Protein AF-A0A529N3Q9-F1 (afdb_monomer_lite)

Radius of gyration: 16.31 Å; chains: 1; bounding box: 40×26×45 Å

pLDDT: mean 92.43, std 9.11, range [51.59, 98.81]

Secondary structure (DSSP, 8-state):
--TTHHHHS--GGGGSPPTT--SSTT-TTTT-SBTTEEEEETTEEEEEEES--SS--TT-TTHHHHHTT-----GGGGHHHHHHHHH-TT--EEEEEES-GGGS-HHHHHHHHHHHHTSTT--EEEE---HHHH-GGG----

Structure (mmCIF, N/CA/C/O backbone):
data_AF-A0A529N3Q9-F1
#
_entry.id   AF-A0A529N3Q9-F1
#
loop_
_atom_site.group_PDB
_atom_site.id
_atom_site.type_symbol
_atom_site.label_atom_id
_atom_site.label_alt_id
_atom_site.label_comp_id
_atom_site.label_asym_id
_atom_site.label_entity_id
_atom_site.label_seq_id
_atom_site.pdbx_PDB_ins_code
_atom_site.Cartn_x
_atom_site.Cartn_y
_atom_site.Cartn_z
_atom_site.occupancy
_atom_site.B_iso_or_equiv
_atom_site.auth_seq_id
_atom_site.auth_comp_id
_atom_site.auth_asym_id
_atom_site.auth_atom_id
_atom_site.pdbx_PDB_model_num
ATOM 1 N N . GLN A 1 1 ? 20.175 -13.080 -20.435 1.00 81.50 1 GLN A N 1
ATOM 2 C CA . GLN A 1 1 ? 19.700 -11.770 -19.941 1.00 81.50 1 GLN A CA 1
ATOM 3 C C . GLN A 1 1 ? 19.629 -11.851 -18.423 1.00 81.50 1 GLN A C 1
ATOM 5 O O . GLN A 1 1 ? 19.264 -12.908 -17.926 1.00 81.50 1 GLN A O 1
ATOM 10 N N . ASP A 1 2 ? 20.030 -10.810 -17.695 1.00 95.75 2 ASP A N 1
ATOM 11 C CA . ASP A 1 2 ? 19.934 -10.800 -16.229 1.00 95.75 2 ASP A CA 1
ATOM 12 C C . ASP A 1 2 ? 18.476 -10.505 -15.813 1.00 95.75 2 ASP A C 1
ATOM 14 O O . ASP A 1 2 ? 17.959 -9.436 -16.164 1.00 95.75 2 ASP A O 1
ATOM 18 N N . PRO A 1 3 ? 17.800 -11.428 -15.104 1.00 95.06 3 PRO A N 1
ATOM 19 C CA . PRO A 1 3 ? 16.383 -11.290 -14.776 1.00 95.06 3 PRO A CA 1
ATOM 20 C C . PRO A 1 3 ? 16.104 -10.256 -13.678 1.00 95.06 3 PRO A C 1
ATOM 22 O O . PRO A 1 3 ? 14.970 -9.801 -13.558 1.00 95.06 3 PRO A O 1
ATOM 25 N N . ILE A 1 4 ? 17.097 -9.865 -12.876 1.00 94.56 4 ILE A N 1
ATOM 26 C CA . ILE A 1 4 ? 16.952 -8.803 -11.873 1.00 94.56 4 ILE A CA 1
ATOM 27 C C . ILE A 1 4 ? 17.043 -7.449 -12.577 1.00 94.56 4 ILE A C 1
ATOM 29 O O . ILE A 1 4 ? 16.174 -6.597 -12.397 1.00 94.56 4 ILE A O 1
ATOM 33 N N . ARG A 1 5 ? 18.032 -7.267 -13.462 1.00 95.19 5 ARG A N 1
ATOM 34 C CA . ARG A 1 5 ? 18.172 -6.044 -14.274 1.00 95.19 5 ARG A CA 1
ATOM 35 C C . ARG A 1 5 ? 16.934 -5.787 -15.128 1.00 95.19 5 ARG A C 1
ATOM 37 O O . ARG A 1 5 ? 16.483 -4.647 -15.200 1.00 95.19 5 ARG A O 1
ATOM 44 N N . ALA A 1 6 ? 16.356 -6.838 -15.712 1.00 95.56 6 ALA A N 1
ATOM 45 C CA . ALA A 1 6 ? 15.128 -6.751 -16.503 1.00 95.56 6 ALA A CA 1
ATOM 46 C C . ALA A 1 6 ? 13.905 -6.250 -15.709 1.00 95.56 6 ALA A C 1
ATOM 48 O O . ALA A 1 6 ? 12.925 -5.839 -16.316 1.00 95.56 6 ALA A O 1
ATOM 49 N N . GLN A 1 7 ? 13.951 -6.251 -14.372 1.00 94.94 7 GLN A N 1
ATOM 50 C CA . GLN A 1 7 ? 12.873 -5.737 -13.523 1.00 94.94 7 GLN A CA 1
ATOM 51 C C . GLN A 1 7 ? 13.056 -4.270 -13.113 1.00 94.94 7 GLN A C 1
ATOM 53 O O . GLN A 1 7 ? 12.071 -3.659 -12.700 1.00 94.94 7 GLN A O 1
ATOM 58 N N . VAL A 1 8 ? 14.275 -3.713 -13.185 1.00 93.50 8 VAL A N 1
ATOM 59 C CA . VAL A 1 8 ? 14.606 -2.416 -12.547 1.00 93.50 8 VAL A CA 1
ATOM 60 C C . VAL A 1 8 ? 15.354 -1.420 -13.432 1.00 93.50 8 VAL A C 1
ATOM 62 O O . VAL A 1 8 ? 15.238 -0.225 -13.196 1.00 93.50 8 VAL A O 1
ATOM 65 N N . ILE A 1 9 ? 16.118 -1.867 -14.436 1.00 95.00 9 ILE A N 1
ATOM 66 C CA . ILE A 1 9 ? 16.841 -0.967 -15.351 1.00 95.00 9 ILE A CA 1
ATOM 67 C C . ILE A 1 9 ? 15.950 -0.668 -16.559 1.00 95.00 9 ILE A C 1
ATOM 69 O O . ILE A 1 9 ? 15.746 -1.598 -17.351 1.00 95.00 9 ILE A O 1
ATOM 73 N N . PRO A 1 10 ? 15.428 0.567 -16.708 1.00 94.25 10 PRO A N 1
ATOM 74 C CA . PRO A 1 10 ? 14.506 0.919 -17.783 1.00 94.25 10 PRO A CA 1
ATOM 75 C C . PRO A 1 10 ? 15.089 0.636 -19.164 1.00 94.25 10 PRO A C 1
ATOM 77 O O . PRO A 1 10 ? 16.309 0.644 -19.348 1.00 94.25 10 PRO A O 1
ATOM 80 N N . SER A 1 11 ? 14.209 0.417 -20.133 1.00 93.94 11 SER A N 1
ATOM 81 C CA . SER A 1 11 ? 14.586 0.179 -21.525 1.00 93.94 11 SER A CA 1
ATOM 82 C C . SER A 1 11 ? 13.832 1.136 -22.450 1.00 93.94 11 SER A C 1
ATOM 84 O O . SER A 1 11 ? 12.666 1.413 -22.173 1.00 93.94 11 SER A O 1
ATOM 86 N N . PRO A 1 12 ? 14.447 1.641 -23.536 1.00 95.31 12 PRO A N 1
ATOM 87 C CA . PRO A 1 12 ? 13.775 2.536 -24.484 1.00 95.31 12 PRO A CA 1
ATOM 88 C C . PRO A 1 12 ? 12.495 1.958 -25.103 1.00 95.31 12 PRO A C 1
ATOM 90 O O . PRO A 1 12 ? 11.615 2.714 -25.492 1.00 95.31 12 PRO A O 1
ATOM 93 N N . GLU A 1 13 ? 12.369 0.633 -25.165 1.00 93.31 13 GLU A N 1
ATOM 94 C CA . GLU A 1 13 ? 11.186 -0.073 -25.660 1.00 93.31 13 GLU A CA 1
ATOM 95 C C . GLU A 1 13 ? 9.934 0.200 -24.811 1.00 93.31 13 GLU A C 1
ATOM 97 O O . GLU A 1 13 ? 8.834 0.080 -25.327 1.00 93.31 13 GLU A O 1
ATOM 102 N N . GLU A 1 14 ? 10.076 0.620 -23.546 1.00 91.88 14 GLU A N 1
ATOM 103 C CA . GLU A 1 14 ? 8.939 1.046 -22.705 1.00 91.88 14 GLU A CA 1
ATOM 104 C C . GLU A 1 14 ? 8.298 2.364 -23.163 1.00 91.88 14 GLU A C 1
ATOM 106 O O . GLU A 1 14 ? 7.281 2.757 -22.608 1.00 91.88 14 GLU A O 1
ATOM 111 N N . LEU A 1 15 ? 8.903 3.075 -24.121 1.00 91.25 15 LEU A N 1
ATOM 112 C CA . LEU A 1 15 ? 8.338 4.293 -24.713 1.00 91.25 15 LEU A CA 1
ATOM 113 C C . LEU A 1 15 ? 7.454 3.998 -25.931 1.00 91.25 15 LEU A C 1
ATOM 115 O O . LEU A 1 15 ? 6.918 4.924 -26.535 1.00 91.25 15 LEU A O 1
ATOM 119 N N . VAL A 1 16 ? 7.370 2.733 -26.343 1.00 93.44 16 VAL A N 1
ATOM 120 C CA . VAL A 1 16 ? 6.561 2.308 -27.480 1.00 93.44 16 VAL A CA 1
ATOM 121 C C . VAL A 1 16 ? 5.233 1.793 -26.946 1.00 93.44 16 VAL A C 1
ATOM 123 O O . VAL A 1 16 ? 5.172 0.674 -26.448 1.00 93.44 16 VAL A O 1
ATOM 126 N N . GLU A 1 17 ? 4.185 2.603 -27.072 1.00 90.62 17 GLU A N 1
ATOM 127 C CA . GLU A 1 17 ? 2.816 2.193 -26.744 1.00 90.62 17 GLU A CA 1
ATOM 128 C C . GLU A 1 17 ? 2.355 1.081 -27.699 1.00 90.62 17 GLU A C 1
ATOM 130 O O . GLU A 1 17 ? 2.399 1.232 -28.927 1.00 90.62 17 GLU A O 1
ATOM 135 N N . ALA A 1 18 ? 1.916 -0.049 -27.146 1.00 90.94 18 ALA A N 1
ATOM 136 C CA . ALA A 1 18 ? 1.292 -1.122 -27.908 1.00 90.94 18 ALA A CA 1
ATOM 137 C C . ALA A 1 18 ? -0.228 -0.933 -28.056 1.00 90.94 18 ALA A C 1
ATOM 139 O O . ALA A 1 18 ? -0.905 -0.306 -27.241 1.00 90.94 18 ALA A O 1
ATOM 140 N N . GLU A 1 19 ? -0.795 -1.536 -29.104 1.00 94.56 19 GLU A N 1
ATOM 141 C CA . GLU A 1 19 ? -2.244 -1.571 -29.298 1.00 94.56 19 GLU A CA 1
ATOM 142 C C . GLU A 1 19 ? -2.934 -2.264 -28.110 1.00 94.56 19 GLU A C 1
ATOM 144 O O . GLU A 1 19 ? -2.618 -3.404 -27.765 1.00 94.56 19 GLU A O 1
ATOM 149 N N . GLY A 1 20 ? -3.898 -1.573 -27.497 1.00 90.00 20 GLY A N 1
ATOM 150 C CA . GLY A 1 20 ? -4.642 -2.071 -26.339 1.00 90.00 20 GLY A CA 1
ATOM 151 C C . GLY A 1 20 ? -4.012 -1.756 -24.980 1.00 90.00 20 GLY A C 1
ATOM 152 O O . GLY A 1 20 ? -4.568 -2.175 -23.965 1.00 90.00 20 GLY A O 1
ATOM 153 N N . GLU A 1 21 ? -2.899 -1.018 -24.932 1.00 90.81 21 GLU A N 1
ATOM 154 C CA . GLU A 1 21 ? -2.422 -0.428 -23.680 1.00 90.81 21 GLU A CA 1
ATOM 155 C C . GLU A 1 21 ? -3.433 0.586 -23.125 1.00 90.81 21 GLU A C 1
ATOM 157 O O . GLU A 1 21 ? -4.115 1.296 -23.866 1.00 90.81 21 GLU A O 1
ATOM 162 N N . LEU A 1 22 ? -3.564 0.600 -21.798 1.00 89.31 22 LEU A N 1
ATOM 163 C CA . LEU A 1 22 ? -4.501 1.438 -21.056 1.00 89.31 22 LEU A CA 1
ATOM 164 C C . LEU A 1 22 ? -3.758 2.106 -19.899 1.00 89.31 22 LEU A C 1
ATOM 166 O O . LEU A 1 22 ? -3.037 1.423 -19.172 1.00 89.31 22 LEU A O 1
ATOM 170 N N . ASP A 1 23 ? -4.020 3.393 -19.672 1.00 86.19 23 ASP A N 1
ATOM 171 C CA . ASP A 1 23 ? -3.444 4.152 -18.549 1.00 86.19 23 ASP A CA 1
ATOM 172 C C . ASP A 1 23 ? -3.874 3.602 -17.178 1.00 86.19 23 ASP A C 1
ATOM 174 O O . ASP A 1 23 ? -3.122 3.644 -16.204 1.00 86.19 23 ASP A O 1
ATOM 178 N N . ASP A 1 24 ? -5.095 3.063 -17.103 1.00 89.06 24 ASP A N 1
ATOM 179 C CA . ASP A 1 24 ? -5.659 2.414 -15.919 1.00 89.06 24 ASP A CA 1
ATOM 180 C C . ASP A 1 24 ? -6.163 1.009 -16.281 1.00 89.06 24 ASP A C 1
ATOM 182 O O . ASP A 1 24 ? -7.370 0.779 -16.426 1.00 89.06 24 ASP A O 1
ATOM 186 N N . PRO A 1 25 ? -5.247 0.037 -16.446 1.00 90.44 25 PRO A N 1
ATOM 187 C CA . PRO A 1 25 ? -5.572 -1.285 -16.980 1.00 90.44 25 PRO A CA 1
ATOM 188 C C . PRO A 1 25 ? -6.450 -2.109 -16.035 1.00 90.44 25 PRO A C 1
ATOM 190 O O . PRO A 1 25 ? -6.987 -3.147 -16.422 1.00 90.44 25 PRO A O 1
ATOM 193 N N . ILE A 1 26 ? -6.590 -1.671 -14.782 1.00 90.81 26 ILE A N 1
ATOM 194 C CA . ILE A 1 26 ? -7.422 -2.337 -13.788 1.00 90.81 26 ILE A CA 1
ATOM 195 C C . ILE A 1 26 ? -8.631 -1.512 -13.376 1.00 90.81 26 ILE A C 1
ATOM 197 O O . ILE A 1 26 ? -9.392 -2.026 -12.569 1.00 90.81 26 ILE A O 1
ATOM 201 N N . ALA A 1 27 ? -8.849 -0.313 -13.914 1.00 91.25 27 ALA A N 1
ATOM 202 C CA . ALA A 1 27 ? -9.940 0.593 -13.556 1.00 91.25 27 ALA A CA 1
ATOM 203 C C . ALA A 1 27 ? -9.925 1.070 -12.084 1.00 91.25 27 ALA A C 1
ATOM 205 O O . ALA A 1 27 ? -10.983 1.238 -11.478 1.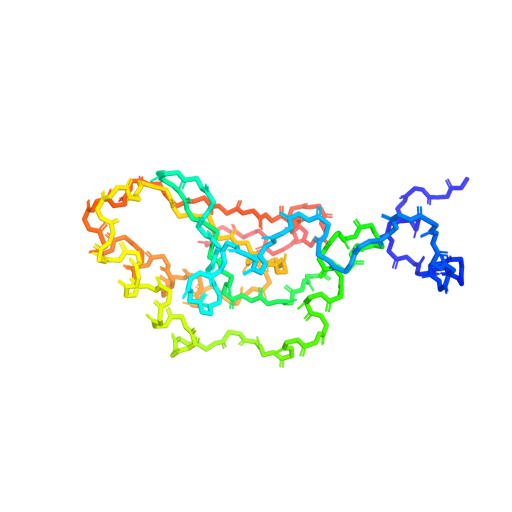00 91.25 27 ALA A O 1
ATOM 206 N N . ASP A 1 28 ? -8.756 1.265 -11.467 1.00 90.31 28 ASP A N 1
ATOM 207 C CA . ASP A 1 28 ? -8.654 1.814 -10.105 1.00 90.31 28 ASP A CA 1
ATOM 208 C C . ASP A 1 28 ? -9.410 3.145 -9.953 1.00 90.31 28 ASP A C 1
ATOM 210 O O . ASP A 1 28 ? -10.092 3.336 -8.943 1.00 90.31 28 ASP A O 1
ATOM 214 N N . HIS A 1 29 ? -9.361 4.025 -10.959 1.00 89.12 29 HIS A N 1
ATOM 215 C CA . HIS A 1 29 ? -10.048 5.319 -10.936 1.00 89.12 29 HIS A CA 1
ATOM 216 C C . HIS A 1 29 ? -11.569 5.171 -10.882 1.00 89.12 29 HIS A C 1
ATOM 218 O O . HIS A 1 29 ? -12.229 5.867 -10.110 1.00 89.12 29 HIS A O 1
ATOM 224 N N . ALA A 1 30 ? -12.133 4.236 -11.651 1.00 93.56 30 ALA A N 1
ATOM 225 C CA . ALA A 1 30 ? -13.575 3.990 -11.672 1.00 93.56 30 ALA A CA 1
ATOM 226 C C . ALA A 1 30 ? -14.107 3.466 -10.326 1.00 93.56 30 ALA A C 1
ATOM 228 O O . ALA A 1 30 ? -15.278 3.654 -10.006 1.00 93.56 30 ALA A O 1
ATOM 229 N N . TYR A 1 31 ? -13.243 2.831 -9.530 1.00 96.25 31 TYR A N 1
ATOM 230 C CA . TYR A 1 31 ? -13.568 2.286 -8.212 1.00 96.25 31 TYR A CA 1
ATOM 231 C C . TYR A 1 31 ? -12.977 3.117 -7.063 1.00 96.25 31 TYR A C 1
ATOM 233 O O . TYR A 1 31 ? -12.830 2.591 -5.961 1.00 96.25 31 TYR A O 1
ATOM 241 N N . SER A 1 32 ? -12.624 4.389 -7.289 1.00 95.56 32 SER A N 1
ATOM 242 C CA . SER A 1 32 ? -12.072 5.286 -6.263 1.00 95.56 32 SER A CA 1
ATOM 243 C C . SER A 1 32 ? -13.143 6.267 -5.762 1.00 95.56 32 SER A C 1
ATOM 245 O O . SER A 1 32 ? -13.225 7.385 -6.271 1.00 95.56 32 SER A O 1
ATOM 247 N N . PRO A 1 33 ? -13.985 5.894 -4.776 1.00 96.94 33 PRO A N 1
ATOM 248 C CA . PRO A 1 33 ? -15.054 6.773 -4.287 1.00 96.94 33 PRO A CA 1
ATOM 249 C C . PRO A 1 33 ? -14.515 8.017 -3.565 1.00 96.94 33 PRO A C 1
ATOM 251 O O . PRO A 1 33 ? -15.169 9.056 -3.535 1.00 96.94 33 PRO A O 1
ATOM 254 N N . VAL A 1 34 ? -13.314 7.914 -2.992 1.00 96.06 34 VAL A N 1
ATOM 255 C CA . VAL A 1 34 ? -12.585 9.002 -2.335 1.00 96.06 34 VAL A CA 1
ATOM 256 C C . VAL A 1 34 ? -11.090 8.890 -2.661 1.00 96.06 34 VAL A C 1
ATOM 258 O O . VAL A 1 34 ? -10.625 7.808 -3.040 1.00 96.06 34 VAL A O 1
ATOM 261 N N . PRO A 1 35 ? -10.304 9.974 -2.516 1.00 92.31 35 PRO A N 1
ATOM 262 C CA . PRO A 1 35 ? -8.862 9.921 -2.723 1.00 92.31 35 PRO A CA 1
ATOM 263 C C . PRO A 1 35 ? -8.183 8.854 -1.860 1.00 92.31 35 PRO A C 1
ATOM 265 O O . PRO A 1 35 ? -8.549 8.652 -0.704 1.00 92.31 35 PRO A O 1
ATOM 268 N N . ARG A 1 36 ? -7.133 8.229 -2.411 1.00 92.62 36 ARG A N 1
ATOM 269 C CA . ARG A 1 36 ? -6.308 7.204 -1.743 1.00 92.62 36 ARG A CA 1
ATOM 270 C C . ARG A 1 36 ? -7.064 5.945 -1.314 1.00 92.62 36 ARG A C 1
ATOM 272 O O . ARG A 1 36 ? -6.559 5.210 -0.463 1.00 92.62 36 ARG A O 1
ATOM 279 N N . LEU A 1 37 ? -8.224 5.668 -1.903 1.00 96.19 37 LEU A N 1
ATOM 280 C CA . LEU A 1 37 ? -8.991 4.465 -1.616 1.00 96.19 37 LEU A CA 1
ATOM 281 C C . LEU A 1 37 ? -9.627 3.904 -2.881 1.00 96.19 37 LEU A C 1
ATOM 283 O O . LEU A 1 37 ? -10.283 4.636 -3.614 1.00 96.19 37 LEU A O 1
ATOM 287 N N . THR A 1 38 ? -9.493 2.595 -3.080 1.00 97.25 38 THR A N 1
ATOM 288 C CA . THR A 1 38 ? -10.235 1.853 -4.105 1.00 97.25 38 THR A CA 1
ATOM 289 C C . THR A 1 38 ? -11.154 0.846 -3.425 1.00 97.25 38 THR A C 1
ATOM 291 O O . THR A 1 38 ? -10.690 0.001 -2.655 1.00 97.25 38 THR A O 1
ATOM 294 N N . HIS A 1 39 ? -12.448 0.903 -3.738 1.00 98.25 39 HIS A N 1
ATOM 295 C CA . HIS A 1 39 ? -13.473 -0.011 -3.240 1.00 98.25 39 HIS A CA 1
ATOM 296 C C . HIS A 1 39 ? -14.151 -0.722 -4.417 1.00 98.25 39 HIS A C 1
ATOM 298 O O . HIS A 1 39 ? -15.130 -0.250 -4.986 1.00 98.25 39 HIS A O 1
ATOM 304 N N . ARG A 1 40 ? -13.585 -1.866 -4.820 1.00 97.19 40 ARG A N 1
ATOM 305 C CA . ARG A 1 40 ? -14.136 -2.718 -5.893 1.00 97.19 40 ARG A CA 1
ATOM 306 C C . ARG A 1 40 ? -14.951 -3.891 -5.364 1.00 97.19 40 ARG A C 1
ATOM 308 O O . ARG A 1 40 ? -15.864 -4.372 -6.027 1.00 97.19 40 ARG A O 1
ATOM 315 N N . HIS A 1 41 ? -14.543 -4.420 -4.219 1.00 97.56 41 HIS A N 1
ATOM 316 C CA . HIS A 1 41 ? -15.095 -5.636 -3.646 1.00 97.56 41 HIS A CA 1
ATOM 317 C C . HIS A 1 41 ? -15.929 -5.288 -2.430 1.00 97.56 41 HIS A C 1
ATOM 319 O O . HIS A 1 41 ? -15.503 -4.458 -1.648 1.00 97.56 41 HIS A O 1
ATOM 325 N N . ALA A 1 42 ? -17.055 -5.975 -2.252 1.00 97.69 42 ALA A N 1
ATOM 326 C CA . ALA A 1 42 ? -18.047 -5.627 -1.239 1.00 97.69 42 ALA A CA 1
ATOM 327 C C . ALA A 1 42 ? -17.521 -5.571 0.206 1.00 97.69 42 ALA A C 1
ATOM 329 O O . ALA A 1 42 ? -18.102 -4.879 1.022 1.00 97.69 42 ALA A O 1
ATOM 330 N N . ASP A 1 43 ? -16.473 -6.321 0.549 1.00 98.31 43 ASP A N 1
ATOM 331 C CA . ASP A 1 43 ? -16.009 -6.481 1.930 1.00 98.31 43 ASP A CA 1
ATOM 332 C C . ASP A 1 43 ? -14.582 -5.973 2.174 1.00 98.31 43 ASP A C 1
ATOM 334 O O . ASP A 1 43 ? -14.048 -6.151 3.274 1.00 98.31 43 ASP A O 1
ATOM 338 N N . ARG A 1 44 ? -13.932 -5.370 1.170 1.00 98.69 44 ARG A N 1
ATOM 339 C CA . ARG A 1 44 ? -12.526 -4.967 1.286 1.00 98.69 44 ARG A CA 1
ATOM 340 C C . ARG A 1 44 ? -12.138 -3.798 0.402 1.00 98.69 44 ARG A C 1
ATOM 342 O O . ARG A 1 44 ? -12.569 -3.679 -0.747 1.00 98.69 44 ARG A O 1
ATOM 349 N N . VAL A 1 45 ? -11.206 -3.008 0.918 1.00 98.75 45 VAL A N 1
ATOM 350 C CA . VAL A 1 45 ? -10.670 -1.828 0.236 1.00 98.75 45 VAL A CA 1
ATOM 351 C C . VAL A 1 45 ? -9.157 -1.882 0.100 1.00 98.75 45 VAL A C 1
ATOM 353 O O . VAL A 1 45 ? -8.450 -2.461 0.927 1.00 98.75 45 VAL A O 1
ATOM 356 N N . LEU A 1 46 ? -8.658 -1.225 -0.942 1.00 98.06 46 LEU A N 1
ATOM 357 C CA . LEU A 1 46 ? -7.257 -0.844 -1.051 1.00 98.06 46 LEU A CA 1
ATOM 358 C C . LEU A 1 46 ? -7.095 0.563 -0.473 1.00 98.06 46 LEU A C 1
ATOM 360 O O . LEU A 1 46 ? -7.783 1.481 -0.912 1.00 98.06 46 LEU A O 1
ATOM 364 N N . LEU A 1 47 ? -6.178 0.733 0.477 1.00 97.25 47 LEU A N 1
ATOM 365 C CA . LEU A 1 47 ? -5.792 2.024 1.046 1.00 97.25 47 LEU A CA 1
ATOM 366 C C . LEU A 1 47 ? -4.376 2.371 0.576 1.00 97.25 47 LEU A C 1
ATOM 368 O O . LEU A 1 47 ? -3.462 1.552 0.686 1.00 97.25 47 LEU A O 1
ATOM 372 N N . PHE A 1 48 ? -4.191 3.591 0.069 1.00 94.44 48 PHE A N 1
ATOM 373 C CA . PHE A 1 48 ? -2.956 4.050 -0.577 1.00 94.44 48 PHE A CA 1
ATOM 374 C C . PHE A 1 48 ? -2.232 5.102 0.291 1.00 94.44 48 PHE A C 1
ATOM 376 O O . PHE A 1 48 ? -2.286 6.304 -0.009 1.00 94.44 48 PHE A O 1
ATOM 383 N N . PRO A 1 49 ? -1.542 4.703 1.382 1.00 93.31 49 PRO A N 1
ATOM 384 C CA . PRO A 1 49 ? -0.857 5.642 2.272 1.00 93.31 49 PRO A CA 1
ATOM 385 C C . PRO A 1 49 ? 0.333 6.346 1.613 1.00 93.31 49 PRO A C 1
ATOM 387 O O . PRO A 1 49 ? 0.690 7.458 1.998 1.00 93.31 49 PRO A O 1
ATOM 390 N N . THR A 1 50 ? 0.927 5.735 0.589 1.00 90.88 50 THR A N 1
ATOM 391 C CA . THR A 1 50 ? 2.046 6.288 -0.173 1.00 90.88 50 THR A CA 1
ATOM 392 C C . THR A 1 50 ? 1.991 5.841 -1.626 1.00 90.88 50 THR A C 1
ATOM 394 O O . THR A 1 50 ? 1.464 4.775 -1.946 1.00 90.88 50 THR A O 1
ATOM 397 N N . TYR A 1 51 ? 2.589 6.648 -2.496 1.00 89.50 51 TYR A N 1
ATOM 398 C CA . TYR A 1 51 ? 2.828 6.309 -3.898 1.00 89.50 51 TYR A CA 1
ATOM 399 C C . TYR A 1 51 ? 4.313 6.041 -4.190 1.00 89.50 51 TYR A C 1
ATOM 401 O O . TYR A 1 51 ? 4.696 5.784 -5.327 1.00 89.50 51 TYR A O 1
ATOM 409 N N . GLN A 1 52 ? 5.158 6.077 -3.157 1.00 88.88 52 GLN A N 1
ATOM 410 C CA . GLN A 1 52 ? 6.590 5.813 -3.262 1.00 88.88 52 GLN A CA 1
ATOM 411 C C . GLN A 1 52 ? 6.882 4.320 -3.094 1.00 88.88 52 GLN A C 1
ATOM 413 O O . GLN A 1 52 ? 6.220 3.641 -2.314 1.00 88.88 52 GLN A O 1
ATOM 418 N N . CYS A 1 53 ? 7.891 3.826 -3.812 1.00 90.88 53 CYS A N 1
ATOM 419 C CA . CYS A 1 53 ? 8.403 2.459 -3.696 1.00 90.88 53 CYS A CA 1
ATOM 420 C C . CYS A 1 53 ? 9.883 2.479 -3.297 1.00 90.88 53 CYS A C 1
ATOM 422 O O . CYS A 1 53 ? 10.613 3.390 -3.686 1.00 90.88 53 CYS A O 1
ATOM 424 N N . ALA A 1 54 ? 10.356 1.431 -2.613 1.00 90.25 54 ALA A N 1
ATOM 425 C CA . ALA A 1 54 ? 11.795 1.210 -2.421 1.00 90.25 54 ALA A CA 1
ATOM 426 C C . ALA A 1 54 ? 12.515 0.909 -3.752 1.00 90.25 54 ALA A C 1
ATOM 428 O O . ALA A 1 54 ? 13.661 1.300 -3.951 1.00 90.25 54 ALA A O 1
ATOM 429 N N . VAL A 1 55 ? 11.822 0.231 -4.675 1.00 91.25 55 VAL A N 1
ATOM 430 C CA . VAL A 1 55 ? 12.274 -0.054 -6.042 1.00 91.25 55 VAL A CA 1
ATOM 431 C C . VAL A 1 55 ? 11.095 0.116 -6.995 1.00 91.25 55 VAL A C 1
ATOM 433 O O . VAL A 1 55 ? 10.030 -0.462 -6.775 1.00 91.25 55 VAL A O 1
ATOM 436 N N . TYR A 1 56 ? 11.293 0.866 -8.078 1.00 91.69 56 TYR A N 1
ATOM 437 C CA . TYR A 1 56 ? 10.296 1.018 -9.136 1.00 91.69 56 TYR A CA 1
ATOM 438 C C . TYR A 1 56 ? 10.414 -0.135 -10.132 1.00 91.69 56 TYR A C 1
ATOM 440 O O . TYR A 1 56 ? 11.414 -0.283 -10.832 1.00 91.69 56 TYR A O 1
ATOM 448 N N . CYS A 1 57 ? 9.389 -0.985 -10.160 1.00 94.50 57 CYS A N 1
ATOM 449 C CA . CYS A 1 57 ? 9.341 -2.147 -11.039 1.00 94.50 57 CYS A CA 1
ATOM 450 C C . CYS A 1 57 ? 9.004 -1.691 -12.460 1.00 94.50 57 CYS A C 1
ATOM 452 O O . CYS A 1 57 ? 7.994 -1.018 -12.653 1.00 94.50 57 CYS A O 1
ATOM 454 N N . ARG A 1 58 ? 9.776 -2.120 -13.461 1.00 94.00 58 ARG A N 1
ATOM 455 C CA . ARG A 1 58 ? 9.514 -1.800 -14.877 1.00 94.00 58 ARG A CA 1
ATOM 456 C C . ARG A 1 58 ? 8.147 -2.272 -15.372 1.00 94.00 58 ARG A C 1
ATOM 458 O O . ARG A 1 58 ? 7.564 -1.659 -16.248 1.00 94.00 58 ARG A O 1
ATOM 465 N N . PHE A 1 59 ? 7.629 -3.339 -14.771 1.00 92.88 59 PHE A N 1
ATOM 466 C CA . PHE A 1 59 ? 6.332 -3.947 -15.074 1.00 92.88 59 PHE A CA 1
ATOM 467 C C . PHE A 1 59 ? 5.207 -3.473 -14.131 1.00 92.88 59 PHE A C 1
ATOM 469 O O . PHE A 1 59 ? 4.187 -4.145 -13.989 1.00 92.88 59 PHE A O 1
ATOM 476 N N . CYS A 1 60 ?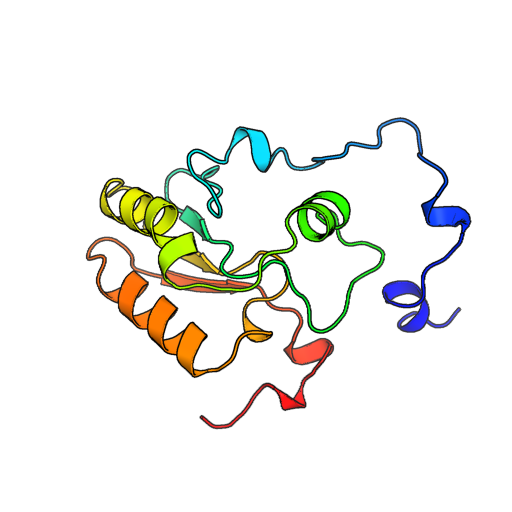 5.397 -2.368 -13.400 1.00 93.31 60 CYS A N 1
ATOM 477 C CA . CYS A 1 60 ? 4.367 -1.856 -12.500 1.00 93.31 60 CYS A CA 1
ATOM 478 C C . CYS A 1 60 ? 3.145 -1.384 -13.302 1.00 93.31 60 CYS A C 1
ATOM 480 O O . CYS A 1 60 ? 3.204 -0.363 -13.974 1.00 93.31 60 CYS A O 1
ATOM 482 N N . PHE A 1 61 ? 2.007 -2.066 -13.161 1.00 90.94 61 PHE A N 1
ATOM 483 C CA . PHE A 1 61 ? 0.752 -1.676 -13.821 1.00 90.94 61 PHE A CA 1
ATOM 484 C C . PHE A 1 61 ? 0.124 -0.384 -13.257 1.00 90.94 61 PHE A C 1
ATOM 486 O O . PHE A 1 61 ? -0.925 0.037 -13.722 1.00 90.94 61 PHE A O 1
ATOM 493 N N . ARG A 1 62 ? 0.743 0.232 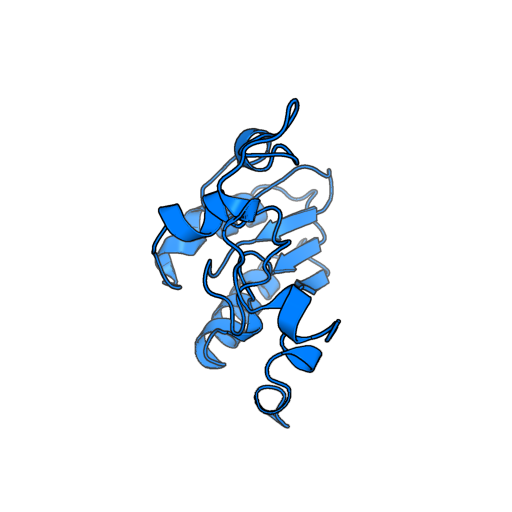-12.238 1.00 87.88 62 ARG A N 1
ATOM 494 C CA . ARG A 1 62 ? 0.372 1.545 -11.679 1.00 87.88 62 ARG A CA 1
ATOM 495 C C . ARG A 1 62 ? 1.436 2.617 -11.944 1.00 87.88 62 ARG A C 1
ATOM 497 O O . ARG A 1 62 ? 1.387 3.676 -11.329 1.00 87.88 62 ARG A O 1
ATOM 504 N N . LYS A 1 63 ? 2.430 2.345 -12.802 1.00 81.50 63 LYS A N 1
ATOM 505 C CA . LYS A 1 63 ? 3.587 3.229 -13.043 1.00 81.50 63 LYS A CA 1
ATOM 506 C C . LYS A 1 63 ? 3.160 4.669 -13.358 1.00 81.50 63 LYS A C 1
ATOM 508 O O . LYS A 1 63 ? 3.702 5.582 -12.744 1.00 81.50 63 LYS A O 1
ATOM 513 N N . GLU A 1 64 ? 2.141 4.851 -14.195 1.00 71.88 64 GLU A N 1
ATOM 514 C CA . GLU A 1 64 ? 1.630 6.171 -14.603 1.00 71.88 64 GLU A CA 1
ATOM 515 C C . GLU A 1 64 ? 0.780 6.865 -13.518 1.00 71.88 64 GLU A C 1
ATOM 517 O O . GLU A 1 64 ? 0.880 8.075 -13.284 1.00 71.88 64 GLU A O 1
ATOM 522 N N . SER A 1 65 ? -0.014 6.098 -12.765 1.00 68.19 65 SER A N 1
ATOM 523 C CA . SER A 1 65 ? -0.838 6.636 -11.673 1.00 68.19 65 SER A CA 1
ATOM 524 C C . SER A 1 65 ? -0.002 7.046 -10.451 1.00 68.19 65 SER A C 1
ATOM 526 O O . SER A 1 65 ? -0.398 7.925 -9.692 1.00 68.19 65 SER A O 1
ATOM 528 N N . LEU A 1 66 ? 1.161 6.422 -10.227 1.00 66.69 66 LEU A N 1
ATOM 529 C CA . LEU A 1 66 ? 2.024 6.699 -9.069 1.00 66.69 66 LEU A CA 1
ATOM 530 C C . LEU A 1 66 ? 2.933 7.924 -9.270 1.00 66.69 66 LEU A C 1
ATOM 532 O O . LEU A 1 66 ? 3.199 8.657 -8.314 1.00 66.69 66 LEU A O 1
ATOM 536 N N . THR A 1 67 ? 3.411 8.159 -10.494 1.00 58.31 67 THR A N 1
ATOM 537 C CA . THR A 1 67 ? 4.354 9.245 -10.828 1.00 58.31 67 THR A CA 1
ATOM 538 C C . THR A 1 67 ? 3.678 10.613 -10.892 1.00 58.31 67 THR A C 1
ATOM 540 O O . THR A 1 67 ? 4.295 11.618 -10.539 1.00 58.31 67 THR A O 1
ATOM 543 N N . SER A 1 68 ? 2.398 10.660 -11.261 1.00 53.03 68 SER A N 1
ATOM 544 C CA . SER A 1 68 ? 1.611 11.892 -11.389 1.00 53.03 68 SER A CA 1
ATOM 545 C C . SER A 1 68 ? 1.122 12.466 -10.049 1.00 53.03 68 SER A C 1
ATOM 547 O O . SER A 1 68 ? 0.827 13.659 -9.964 1.00 53.03 68 SER A O 1
ATOM 549 N N . ILE A 1 69 ? 1.073 11.662 -8.975 1.00 56.38 69 ILE A N 1
ATOM 550 C CA . ILE A 1 69 ? 0.422 12.070 -7.716 1.00 56.38 69 ILE A CA 1
ATOM 551 C C . ILE A 1 69 ? 1.405 12.621 -6.672 1.00 56.38 69 ILE A C 1
ATOM 553 O O . ILE A 1 69 ? 0.962 13.302 -5.752 1.00 56.38 69 ILE A O 1
ATOM 557 N N . GLY A 1 70 ? 2.722 12.421 -6.819 1.00 51.59 70 GLY A N 1
ATOM 558 C CA . GLY A 1 70 ? 3.794 13.241 -6.213 1.00 51.59 70 GLY A CA 1
ATOM 559 C C . GLY A 1 70 ? 3.699 13.614 -4.720 1.00 51.59 70 GLY A C 1
ATOM 560 O O . GLY A 1 70 ? 4.358 14.555 -4.284 1.00 51.59 70 GLY A O 1
ATOM 561 N N . ARG A 1 71 ? 2.875 12.936 -3.917 1.00 59.62 71 ARG A N 1
ATOM 562 C CA . ARG A 1 71 ? 2.599 13.309 -2.527 1.00 59.62 71 ARG A CA 1
ATOM 563 C C . ARG A 1 71 ? 2.885 12.119 -1.632 1.00 59.62 71 ARG A C 1
ATOM 565 O O . ARG A 1 71 ? 2.135 11.138 -1.620 1.00 59.62 71 ARG A O 1
ATOM 572 N N . GLY A 1 72 ? 3.981 12.239 -0.884 1.00 67.00 72 GLY A N 1
ATOM 573 C CA . GLY A 1 72 ? 4.295 11.357 0.233 1.00 67.00 72 GLY A CA 1
ATOM 574 C C . GLY A 1 72 ? 3.155 11.307 1.253 1.00 67.00 72 GLY A C 1
ATOM 575 O O . GLY A 1 72 ? 2.148 12.014 1.143 1.00 67.00 72 GLY A O 1
ATOM 576 N N . TYR A 1 73 ? 3.299 10.429 2.235 1.00 78.44 73 TYR A N 1
ATOM 577 C CA . TYR A 1 73 ? 2.332 10.301 3.318 1.00 78.44 73 TYR A CA 1
ATOM 578 C C . TYR A 1 73 ? 2.181 11.614 4.099 1.00 78.44 73 TYR A C 1
ATOM 580 O O . TYR A 1 73 ? 3.172 12.199 4.536 1.00 78.44 73 TYR A O 1
ATOM 588 N N . THR A 1 74 ? 0.933 12.024 4.320 1.00 83.00 74 THR A N 1
ATOM 589 C CA . THR A 1 74 ? 0.541 12.894 5.433 1.00 83.00 74 THR A CA 1
ATOM 590 C C . THR A 1 74 ? -0.695 12.280 6.082 1.00 83.00 74 THR A C 1
ATOM 592 O O . THR A 1 74 ? -1.513 11.673 5.382 1.00 83.00 74 THR A O 1
ATOM 595 N N . SER A 1 75 ? -0.840 12.417 7.402 1.00 85.56 75 S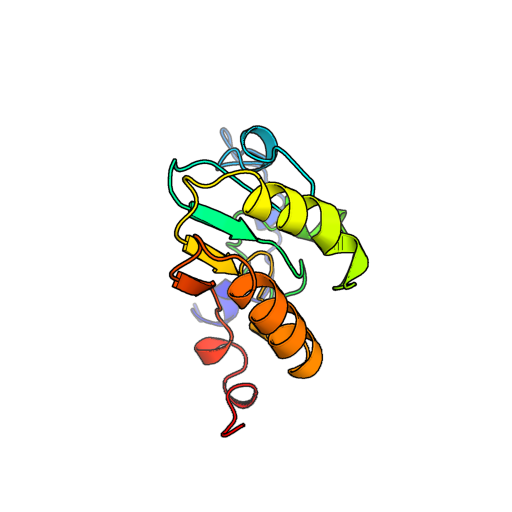ER A N 1
ATOM 596 C CA . SER A 1 75 ? -1.996 11.858 8.120 1.00 85.56 75 SER A CA 1
ATOM 597 C C . SER A 1 75 ? -3.309 12.425 7.570 1.00 85.56 75 SER A C 1
ATOM 599 O O . SER A 1 75 ? -4.270 11.691 7.352 1.00 85.56 75 SER A O 1
ATOM 601 N N . GLU A 1 76 ? -3.319 13.720 7.253 1.00 91.00 76 GLU A N 1
ATOM 602 C CA . GLU A 1 76 ? -4.482 14.455 6.749 1.00 91.00 76 GLU A CA 1
ATOM 603 C C . GLU A 1 76 ? -4.935 13.938 5.381 1.00 91.00 76 GLU A C 1
ATOM 605 O O . GLU A 1 76 ? -6.119 13.960 5.050 1.00 91.00 76 GLU A O 1
ATOM 610 N N . ALA A 1 77 ? -3.997 13.448 4.566 1.00 90.06 77 ALA A N 1
ATOM 611 C CA . ALA A 1 77 ? -4.323 12.955 3.239 1.00 90.06 77 ALA A CA 1
ATOM 612 C C . ALA A 1 77 ? -5.128 11.646 3.281 1.00 90.06 77 ALA A C 1
ATOM 614 O O . ALA A 1 77 ? -5.768 11.316 2.284 1.00 90.06 77 ALA A O 1
ATOM 615 N N . LEU A 1 78 ? -5.101 10.908 4.399 1.00 94.50 78 LEU A N 1
ATOM 616 C CA . LEU A 1 78 ? -5.876 9.677 4.581 1.00 94.50 78 LEU A CA 1
ATOM 617 C C . LEU A 1 78 ? -7.249 9.897 5.209 1.00 94.50 78 LEU A C 1
ATOM 619 O O . LEU A 1 78 ? -8.040 8.958 5.217 1.00 94.50 78 LEU A O 1
ATOM 623 N N . GLU A 1 79 ? -7.561 11.103 5.689 1.00 95.94 79 GLU A N 1
ATOM 624 C CA . GLU A 1 79 ? -8.847 11.380 6.342 1.00 95.94 79 GLU A CA 1
ATOM 625 C C . GLU A 1 79 ? -10.057 10.980 5.489 1.00 95.94 79 GLU A C 1
ATOM 627 O O . GLU A 1 79 ? -10.907 10.257 6.009 1.00 95.94 79 GLU A O 1
ATOM 632 N N . PRO A 1 80 ? -10.141 11.331 4.186 1.00 97.19 80 PRO A N 1
ATOM 633 C CA . PRO A 1 80 ? -11.304 10.959 3.381 1.00 97.19 80 PRO A CA 1
ATOM 634 C C . PRO A 1 80 ? -11.472 9.441 3.268 1.00 97.19 80 PRO A C 1
ATOM 636 O O . PRO A 1 80 ? -12.584 8.929 3.340 1.00 97.19 80 PRO A O 1
ATOM 639 N N . ALA A 1 81 ? -10.360 8.716 3.127 1.00 97.62 81 ALA A N 1
ATOM 640 C CA . ALA A 1 81 ? -10.356 7.265 3.017 1.00 97.62 81 ALA A CA 1
ATOM 641 C C . ALA A 1 81 ? -10.750 6.585 4.334 1.00 97.62 81 ALA A C 1
ATOM 643 O O . ALA A 1 81 ? -11.542 5.648 4.330 1.00 97.62 81 ALA A O 1
ATOM 644 N N . LEU A 1 82 ? -10.226 7.058 5.465 1.00 98.38 82 LEU A N 1
ATOM 645 C CA . LEU A 1 82 ? -10.533 6.491 6.778 1.00 98.38 82 LEU A CA 1
ATOM 646 C C . LEU A 1 82 ? -11.970 6.803 7.212 1.00 98.38 82 LEU A C 1
ATOM 648 O O . LEU A 1 82 ? -12.627 5.921 7.760 1.00 98.38 82 LEU A O 1
ATOM 652 N N . ALA A 1 83 ? -12.477 8.002 6.911 1.00 98.56 83 ALA A N 1
ATOM 653 C CA . ALA A 1 83 ? -13.885 8.345 7.104 1.00 98.56 83 ALA A CA 1
ATOM 654 C C . ALA A 1 83 ? -14.796 7.441 6.262 1.00 98.56 83 ALA A C 1
ATOM 656 O O . ALA A 1 83 ? -15.724 6.842 6.795 1.00 98.56 83 ALA A O 1
ATOM 657 N N . TYR A 1 84 ? -14.463 7.248 4.980 1.00 98.75 84 TYR A N 1
ATOM 658 C CA . TYR A 1 84 ? -15.191 6.331 4.105 1.00 98.75 84 TYR A CA 1
ATOM 659 C C . TYR A 1 84 ? -15.239 4.910 4.685 1.00 98.75 84 TYR A C 1
ATOM 661 O O . TYR A 1 84 ? -16.313 4.325 4.779 1.00 98.75 84 TYR A O 1
ATOM 669 N N . ILE A 1 85 ? -14.106 4.367 5.144 1.00 98.75 85 ILE A N 1
ATOM 670 C CA . ILE A 1 85 ? -14.070 3.029 5.759 1.00 98.75 85 ILE A CA 1
ATOM 671 C C . ILE A 1 85 ? -14.947 2.972 7.015 1.00 98.75 85 ILE A C 1
ATOM 673 O O . ILE A 1 85 ? -15.651 1.986 7.218 1.00 98.75 85 ILE A O 1
ATOM 677 N N . ALA A 1 86 ? -14.926 4.015 7.847 1.00 98.69 86 ALA A N 1
ATOM 678 C CA . ALA A 1 86 ? -15.718 4.074 9.071 1.00 98.69 86 ALA A CA 1
ATOM 679 C C . ALA A 1 86 ? -17.236 4.136 8.811 1.00 98.69 86 ALA A C 1
ATOM 681 O O . ALA A 1 86 ? -18.002 3.611 9.613 1.00 98.69 86 ALA A O 1
ATOM 682 N N . GLU A 1 87 ? -17.669 4.737 7.701 1.00 98.62 87 GLU A N 1
ATOM 683 C CA . GLU A 1 87 ? -19.086 4.861 7.326 1.00 98.62 87 GLU A CA 1
ATOM 684 C C . GLU A 1 87 ? -19.662 3.605 6.641 1.00 98.62 87 GLU A C 1
ATOM 686 O O . GLU A 1 87 ? -20.881 3.455 6.568 1.00 98.62 87 GLU A O 1
ATOM 691 N N . HIS A 1 88 ? -18.810 2.696 6.157 1.00 98.75 88 HIS A N 1
ATOM 692 C CA . HIS A 1 88 ? -19.202 1.522 5.365 1.00 98.75 88 HIS A CA 1
ATOM 693 C C . HIS A 1 88 ? -18.957 0.223 6.154 1.00 98.75 88 HIS A C 1
ATOM 695 O O . HIS A 1 88 ? -17.875 -0.372 6.107 1.00 98.75 88 HIS A O 1
ATOM 701 N N . GLU A 1 89 ? -19.967 -0.209 6.920 1.00 98.44 89 GLU A N 1
ATOM 702 C CA . GLU A 1 89 ? -19.888 -1.350 7.851 1.00 98.44 89 GLU A CA 1
ATOM 703 C C . GLU A 1 89 ? -19.662 -2.717 7.178 1.00 98.44 89 GLU A C 1
ATOM 705 O O . GLU A 1 89 ? -19.285 -3.697 7.836 1.00 98.44 89 GLU A O 1
ATOM 710 N N . GLU A 1 90 ? -19.899 -2.816 5.870 1.00 98.62 90 GLU A N 1
ATOM 711 C CA . GLU A 1 90 ? -19.627 -4.009 5.077 1.00 98.62 90 GLU A CA 1
ATOM 712 C C . GLU A 1 90 ? -18.126 -4.301 4.940 1.00 98.62 90 GLU A C 1
ATOM 714 O O . GLU A 1 90 ? -17.749 -5.465 4.781 1.00 98.62 90 GLU A O 1
ATOM 719 N N . ILE A 1 91 ? -17.265 -3.286 5.078 1.00 98.75 91 ILE A N 1
ATOM 720 C CA . ILE A 1 91 ? -15.814 -3.418 4.926 1.00 98.75 91 ILE A CA 1
ATOM 721 C C . ILE A 1 91 ? -15.227 -4.174 6.122 1.00 98.75 91 ILE A C 1
ATOM 723 O O . ILE A 1 91 ? -15.224 -3.706 7.257 1.00 98.75 91 ILE A O 1
ATOM 727 N N . ARG A 1 92 ? -14.670 -5.359 5.874 1.00 98.62 92 ARG A N 1
ATOM 728 C CA . ARG A 1 92 ? -14.022 -6.198 6.896 1.00 98.62 92 ARG A CA 1
ATOM 729 C C . ARG A 1 92 ? -12.507 -6.224 6.764 1.00 98.62 92 ARG A C 1
ATOM 731 O O . ARG A 1 92 ? -11.830 -6.516 7.749 1.00 98.62 92 ARG A O 1
ATOM 738 N N . GLU A 1 93 ? -11.975 -5.927 5.583 1.00 98.81 93 GLU A N 1
ATOM 739 C CA . GLU A 1 93 ? -10.540 -5.943 5.312 1.00 98.81 93 GLU A CA 1
ATOM 740 C C . GLU A 1 93 ? -10.055 -4.624 4.699 1.00 98.81 93 GLU A C 1
ATOM 742 O O . GLU A 1 93 ? -10.588 -4.130 3.704 1.00 98.81 93 GLU A O 1
ATOM 747 N N . VAL A 1 94 ? -8.980 -4.087 5.271 1.00 98.81 94 VAL A N 1
ATOM 748 C CA . VAL A 1 94 ? -8.226 -2.965 4.711 1.00 98.81 94 VAL A CA 1
ATOM 749 C C . VAL A 1 94 ? -6.876 -3.486 4.241 1.00 98.81 94 VAL A C 1
ATOM 751 O O . VAL A 1 94 ? -6.126 -4.095 5.004 1.00 98.81 94 VAL A O 1
ATOM 754 N N . ILE A 1 95 ? -6.548 -3.236 2.977 1.00 98.75 95 ILE A N 1
ATOM 755 C CA . ILE A 1 95 ? -5.279 -3.640 2.377 1.00 98.75 95 ILE A CA 1
ATOM 756 C C . ILE A 1 95 ? -4.429 -2.394 2.139 1.00 98.75 95 ILE A C 1
ATOM 758 O O . ILE A 1 95 ? -4.729 -1.591 1.255 1.00 98.75 95 ILE A O 1
ATOM 762 N N . LEU A 1 96 ? -3.337 -2.243 2.889 1.00 97.75 96 LEU A N 1
ATOM 763 C CA . LEU A 1 96 ? -2.339 -1.212 2.621 1.00 97.75 96 LEU A CA 1
ATOM 764 C C . LEU A 1 96 ? -1.576 -1.565 1.346 1.00 97.75 96 LEU A C 1
ATOM 766 O O . LEU A 1 96 ? -0.981 -2.640 1.238 1.00 97.75 96 LEU A O 1
ATOM 770 N N . THR A 1 97 ? -1.587 -0.652 0.381 1.00 95.50 97 THR A N 1
ATOM 771 C CA . THR A 1 97 ? -0.904 -0.801 -0.907 1.00 95.50 97 THR A CA 1
ATOM 772 C C . THR A 1 97 ? -0.487 0.570 -1.464 1.00 95.50 97 THR A C 1
ATOM 774 O O . THR A 1 97 ? -0.236 1.503 -0.705 1.00 95.50 97 THR A O 1
ATOM 777 N N . GLY A 1 98 ? -0.366 0.697 -2.783 1.00 90.69 98 GLY A N 1
ATOM 778 C CA . GLY A 1 98 ? -0.041 1.923 -3.499 1.00 90.69 98 GLY A CA 1
ATOM 779 C C . GLY A 1 98 ? 1.284 1.800 -4.211 1.00 90.69 98 GLY A C 1
ATOM 780 O O . GLY A 1 98 ? 1.384 1.010 -5.146 1.00 90.69 98 GLY A O 1
ATOM 781 N N . GLY A 1 99 ? 2.276 2.573 -3.779 1.00 91.19 99 GLY A N 1
ATOM 782 C CA . GLY A 1 99 ? 3.660 2.259 -4.108 1.00 91.19 99 GLY A CA 1
ATOM 783 C C . GLY A 1 99 ? 4.095 1.017 -3.328 1.00 91.19 99 GLY A C 1
ATOM 784 O O . GLY A 1 99 ? 3.805 -0.117 -3.705 1.00 91.19 99 GLY A O 1
ATOM 785 N N . ASP A 1 100 ? 4.738 1.237 -2.188 1.00 93.94 100 ASP A N 1
ATOM 786 C CA . ASP A 1 100 ? 5.018 0.191 -1.214 1.00 93.94 100 ASP A CA 1
ATOM 787 C C . ASP A 1 100 ? 4.819 0.739 0.210 1.00 93.94 100 ASP A C 1
ATOM 789 O O . ASP A 1 100 ? 5.575 1.617 0.624 1.00 93.94 100 ASP A O 1
ATOM 793 N N . PRO A 1 101 ? 3.835 0.254 0.991 1.00 94.94 101 PRO A N 1
ATOM 794 C CA . PRO A 1 101 ? 3.576 0.754 2.339 1.00 94.94 101 PRO A CA 1
ATOM 795 C C . PRO A 1 101 ? 4.802 0.693 3.252 1.00 94.94 101 PRO A C 1
ATOM 797 O O . PRO A 1 101 ? 4.999 1.596 4.059 1.00 94.94 101 PRO A O 1
ATOM 800 N N . LEU A 1 102 ? 5.658 -0.325 3.105 1.00 96.06 102 LEU A N 1
ATOM 801 C CA . LEU A 1 102 ? 6.848 -0.477 3.947 1.00 96.06 102 LEU A CA 1
ATOM 802 C C . LEU A 1 102 ? 7.987 0.484 3.565 1.00 96.06 102 LEU A C 1
ATOM 804 O O . LEU A 1 102 ? 9.014 0.516 4.243 1.00 96.06 102 LEU A O 1
ATOM 808 N N . SER A 1 103 ? 7.806 1.324 2.538 1.00 92.69 103 SER A N 1
ATOM 809 C CA . SER A 1 103 ? 8.674 2.484 2.310 1.00 92.69 103 SER A CA 1
ATOM 810 C C . SER A 1 103 ? 8.453 3.599 3.341 1.00 92.69 103 SER A C 1
ATOM 812 O O . SER A 1 103 ? 9.238 4.544 3.390 1.00 92.69 103 SER A O 1
ATOM 814 N N . LEU A 1 104 ? 7.367 3.543 4.120 1.00 93.62 104 LEU A N 1
ATOM 815 C CA . LEU A 1 104 ? 7.060 4.531 5.148 1.00 93.62 104 LEU A CA 1
ATOM 816 C C . LEU A 1 104 ? 7.884 4.309 6.424 1.00 93.62 104 LEU A C 1
ATOM 818 O O . LEU A 1 104 ? 8.236 3.168 6.737 1.00 93.62 104 LEU A O 1
ATOM 822 N N . PRO A 1 105 ? 8.155 5.373 7.203 1.00 93.69 105 PRO A N 1
ATOM 823 C CA . PRO A 1 105 ? 8.718 5.242 8.546 1.00 93.69 105 PRO A CA 1
ATOM 824 C C . PRO A 1 105 ? 7.786 4.458 9.482 1.00 93.69 105 PRO A C 1
ATOM 826 O O . PRO A 1 105 ? 6.564 4.573 9.373 1.00 93.69 105 PRO A O 1
ATOM 829 N N . ASP A 1 106 ? 8.344 3.744 10.466 1.00 95.75 106 ASP A N 1
ATOM 830 C CA . ASP A 1 106 ? 7.565 2.933 11.424 1.00 95.75 106 ASP A CA 1
ATOM 831 C C . ASP A 1 106 ? 6.505 3.742 12.170 1.00 95.75 106 ASP A C 1
ATOM 833 O O . ASP A 1 106 ? 5.397 3.264 12.404 1.00 95.75 106 ASP A O 1
ATOM 837 N N . LYS A 1 107 ? 6.804 5.010 12.475 1.00 94.69 107 LYS A N 1
ATOM 838 C CA . LYS A 1 107 ? 5.844 5.924 13.100 1.00 94.69 107 LYS A CA 1
ATOM 839 C C . LYS A 1 107 ? 4.570 6.079 12.261 1.00 94.69 107 LYS A C 1
ATOM 841 O O . LYS A 1 107 ? 3.478 5.965 12.805 1.00 94.69 107 LYS A O 1
ATOM 846 N N . ALA A 1 108 ? 4.704 6.286 10.951 1.00 94.44 108 ALA A N 1
ATOM 847 C CA . ALA A 1 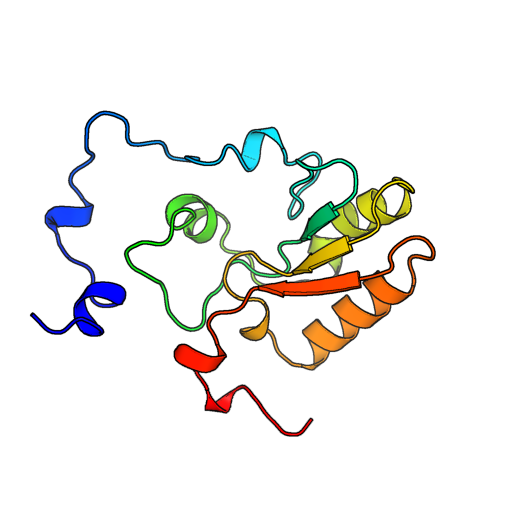108 ? 3.558 6.430 10.055 1.00 94.44 108 ALA A CA 1
ATOM 848 C C . ALA A 1 108 ? 2.767 5.118 9.941 1.00 94.44 108 ALA A C 1
ATOM 850 O O . ALA A 1 108 ? 1.540 5.129 9.970 1.00 94.44 108 ALA A O 1
ATOM 851 N N . LEU A 1 109 ? 3.457 3.974 9.866 1.00 96.06 109 LEU A N 1
ATOM 852 C CA . LEU A 1 109 ? 2.806 2.660 9.857 1.00 96.06 109 LEU A CA 1
ATOM 853 C C . LEU A 1 109 ? 2.024 2.400 11.151 1.00 96.06 109 LEU A C 1
ATOM 855 O O . LEU A 1 109 ? 0.894 1.919 11.093 1.00 96.06 109 LEU A O 1
ATOM 859 N N . SER A 1 110 ? 2.600 2.756 12.300 1.00 96.50 110 SER A N 1
ATOM 860 C CA . SER A 1 110 ? 1.957 2.641 13.611 1.00 96.50 110 SER A CA 1
ATOM 861 C C . SER A 1 110 ? 0.716 3.531 13.719 1.00 96.50 110 SER A C 1
ATOM 863 O O . SER A 1 110 ? -0.336 3.066 14.156 1.00 96.50 110 SER A O 1
ATOM 865 N N . GLU A 1 111 ? 0.797 4.778 13.242 1.00 96.50 111 GLU A N 1
ATOM 866 C CA . GLU A 1 111 ? -0.347 5.696 13.162 1.00 96.50 111 GLU A CA 1
ATOM 867 C C . GLU A 1 111 ? -1.469 5.122 12.286 1.00 96.50 111 GLU A C 1
ATOM 869 O O . GLU A 1 111 ? -2.614 5.042 12.727 1.00 96.50 111 GLU A O 1
ATOM 874 N N . ILE A 1 112 ? -1.150 4.663 11.070 1.00 97.25 112 ILE A N 1
ATOM 875 C CA . ILE A 1 112 ? -2.133 4.059 10.159 1.00 97.25 112 ILE A CA 1
ATOM 876 C C . ILE A 1 112 ? -2.780 2.833 10.806 1.00 97.25 112 ILE A C 1
ATOM 878 O O . ILE A 1 112 ? -4.005 2.720 10.810 1.00 97.25 112 ILE A O 1
ATOM 882 N N . ARG A 1 113 ? -1.972 1.933 11.381 1.00 97.62 113 ARG A N 1
ATOM 883 C CA . ARG A 1 113 ? -2.459 0.734 12.069 1.00 97.62 113 ARG A CA 1
ATOM 884 C C . ARG A 1 113 ? -3.443 1.103 13.176 1.00 97.62 113 ARG A C 1
ATOM 886 O O . ARG A 1 113 ? -4.554 0.588 13.171 1.00 97.62 113 ARG A O 1
ATOM 893 N N . ALA A 1 114 ? -3.059 2.001 14.083 1.00 98.00 114 ALA A N 1
ATOM 894 C CA . ALA A 1 114 ? -3.898 2.396 15.211 1.00 98.00 114 ALA A CA 1
ATOM 895 C C . ALA A 1 114 ? -5.241 2.984 14.751 1.00 98.00 114 ALA A C 1
ATOM 897 O O . ALA A 1 114 ? -6.283 2.697 15.336 1.00 98.00 114 ALA A O 1
ATOM 898 N N . ARG A 1 115 ? -5.231 3.776 13.673 1.00 97.62 115 ARG A N 1
ATOM 899 C CA . ARG A 1 115 ? -6.447 4.373 13.111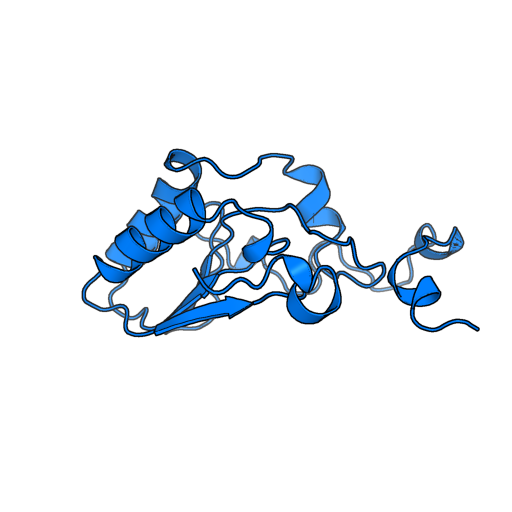 1.00 97.62 115 ARG A CA 1
ATOM 900 C C . ARG A 1 115 ? -7.364 3.354 12.448 1.00 97.62 115 ARG A C 1
ATOM 902 O O . ARG A 1 115 ? -8.574 3.464 12.604 1.00 97.62 115 ARG A O 1
ATOM 909 N N . VAL A 1 116 ? -6.811 2.375 11.732 1.00 98.19 116 VAL A N 1
ATOM 910 C CA . VAL A 1 116 ? -7.607 1.295 11.131 1.00 98.19 116 VAL A CA 1
ATOM 911 C C . VAL A 1 116 ? -8.167 0.363 12.209 1.00 98.19 116 VAL A C 1
ATOM 913 O O . VAL A 1 116 ? -9.339 0.013 12.149 1.00 98.19 116 VAL A O 1
ATOM 916 N N . GLU A 1 117 ? -7.372 0.003 13.221 1.00 97.81 117 GLU A N 1
ATOM 917 C CA . GLU A 1 117 ? -7.813 -0.842 14.345 1.00 97.81 117 GLU A CA 1
ATOM 918 C C . GLU A 1 117 ? -8.912 -0.193 15.197 1.00 97.81 117 GLU A C 1
ATOM 920 O O . GLU A 1 117 ? -9.700 -0.897 15.825 1.00 97.81 117 GLU A O 1
ATOM 925 N N . ALA A 1 118 ? -8.998 1.140 15.208 1.00 98.25 118 ALA A N 1
ATOM 926 C CA . ALA A 1 118 ? -10.066 1.859 15.894 1.00 98.25 118 ALA A CA 1
ATOM 927 C C . ALA A 1 118 ? -11.442 1.717 15.210 1.00 98.25 118 ALA A C 1
ATOM 929 O O . ALA A 1 118 ? -12.449 2.083 15.816 1.00 98.25 118 ALA A O 1
ATOM 930 N N . ILE A 1 119 ? -11.505 1.200 13.976 1.00 98.69 119 ILE A N 1
ATOM 931 C CA . ILE A 1 119 ? -12.752 1.013 13.225 1.00 98.69 119 ILE A CA 1
ATOM 932 C C . ILE A 1 119 ? -13.364 -0.357 13.589 1.00 98.69 119 ILE A C 1
ATOM 934 O O . ILE A 1 119 ? -12.826 -1.385 13.171 1.00 98.69 119 ILE A O 1
ATOM 938 N N . PRO A 1 120 ? -14.496 -0.422 14.327 1.00 98.50 120 PRO A N 1
ATOM 939 C CA . PRO A 1 120 ? -14.941 -1.660 14.984 1.00 98.50 120 PRO A CA 1
ATOM 940 C C . PRO A 1 120 ? -15.276 -2.827 14.048 1.00 98.50 120 PRO A C 1
ATOM 942 O O . PRO A 1 120 ? -15.162 -3.993 14.432 1.00 98.50 120 PRO A O 1
ATOM 945 N N . HIS A 1 121 ? -15.742 -2.538 12.831 1.00 98.62 121 HIS A N 1
ATOM 946 C CA . HIS A 1 121 ? -16.143 -3.553 11.854 1.00 98.62 121 HIS A CA 1
ATOM 947 C C . HIS A 1 121 ? -14.985 -4.111 11.025 1.00 98.62 121 HIS A C 1
ATOM 949 O O . HIS A 1 121 ? -15.169 -5.171 10.411 1.00 98.62 121 HIS A O 1
ATOM 955 N N . VAL A 1 122 ? -13.815 -3.463 11.044 1.00 98.69 122 VAL A N 1
ATOM 956 C CA . VAL A 1 122 ? -12.610 -3.916 10.341 1.00 98.69 122 VAL A CA 1
ATOM 957 C C . VAL A 1 122 ? -11.931 -5.015 11.154 1.00 98.69 122 VAL A C 1
ATOM 959 O O . VAL A 1 122 ? -11.617 -4.859 12.329 1.00 98.69 122 VAL A O 1
ATOM 962 N N . ARG A 1 123 ? -11.707 -6.163 10.518 1.00 98.00 123 ARG A N 1
ATOM 963 C CA . ARG A 1 123 ? -11.177 -7.379 11.154 1.00 98.00 123 ARG A CA 1
ATOM 964 C C . ARG A 1 123 ? -9.776 -7.743 10.700 1.00 98.00 123 ARG A C 1
ATOM 966 O O . ARG A 1 123 ? -9.093 -8.491 11.394 1.00 98.00 123 ARG A O 1
ATOM 973 N N . LEU A 1 124 ? -9.371 -7.271 9.525 1.00 98.44 124 LEU A N 1
ATOM 974 C CA . LEU A 1 124 ? -8.096 -7.621 8.923 1.00 98.44 124 LEU A CA 1
ATOM 975 C C . LEU A 1 124 ? -7.429 -6.386 8.324 1.00 98.44 124 LEU A C 1
ATOM 977 O O . LEU A 1 124 ? -8.007 -5.700 7.484 1.00 98.44 124 LEU A O 1
ATOM 981 N N . LEU A 1 125 ? -6.185 -6.150 8.735 1.00 98.50 125 LEU A N 1
ATOM 982 C CA . LEU A 1 125 ? -5.269 -5.227 8.081 1.00 98.50 125 LEU A CA 1
ATOM 983 C C . LEU A 1 125 ? -4.200 -6.051 7.357 1.00 98.50 125 LEU A C 1
ATOM 985 O O . LEU A 1 125 ? -3.399 -6.732 7.996 1.00 98.50 125 LEU A O 1
ATOM 989 N N . ARG A 1 126 ? -4.190 -6.004 6.024 1.00 98.62 126 ARG A N 1
ATOM 990 C CA . ARG A 1 126 ? -3.194 -6.682 5.183 1.00 98.62 126 ARG A CA 1
ATOM 991 C C . ARG A 1 126 ? -2.224 -5.662 4.602 1.00 98.62 126 ARG A C 1
ATOM 993 O O . ARG A 1 126 ? -2.625 -4.562 4.245 1.00 98.62 126 ARG A O 1
ATOM 1000 N N . ILE A 1 127 ? -0.960 -6.041 4.441 1.00 98.19 127 ILE A N 1
ATOM 1001 C CA . ILE A 1 127 ? 0.055 -5.207 3.791 1.00 98.19 127 ILE A CA 1
ATOM 1002 C C . ILE A 1 127 ? 0.504 -5.882 2.495 1.00 98.19 127 ILE A C 1
ATOM 1004 O O . ILE A 1 127 ? 0.948 -7.028 2.506 1.00 98.19 127 ILE A O 1
ATOM 1008 N N . HIS A 1 128 ? 0.399 -5.170 1.374 1.00 97.75 128 HIS A N 1
ATOM 1009 C CA . HIS A 1 128 ? 0.989 -5.568 0.098 1.00 97.75 128 HIS A CA 1
ATOM 1010 C C . HIS A 1 128 ? 2.319 -4.845 -0.096 1.00 97.75 128 HIS A C 1
ATOM 1012 O O . HIS A 1 128 ? 2.337 -3.632 -0.274 1.00 97.75 128 HIS A O 1
ATOM 1018 N N . THR A 1 129 ? 3.425 -5.587 -0.081 1.00 97.25 129 THR A N 1
ATOM 1019 C CA . THR A 1 129 ? 4.781 -5.027 -0.132 1.00 97.25 129 THR A CA 1
ATOM 1020 C C . THR A 1 129 ? 5.731 -5.927 -0.924 1.00 97.25 129 THR A C 1
ATOM 1022 O O . THR A 1 129 ? 5.624 -7.154 -0.874 1.00 97.25 129 THR A O 1
ATOM 1025 N N . ARG A 1 130 ? 6.681 -5.326 -1.650 1.00 96.19 130 ARG A N 1
ATOM 1026 C CA . ARG A 1 130 ? 7.846 -6.011 -2.237 1.00 96.19 130 ARG A CA 1
ATOM 1027 C C . ARG A 1 130 ? 9.114 -5.825 -1.402 1.00 96.19 130 ARG A C 1
ATOM 1029 O O . ARG A 1 130 ? 10.147 -6.391 -1.764 1.00 96.19 130 ARG A O 1
ATOM 1036 N N . VAL A 1 131 ? 9.067 -5.073 -0.300 1.00 96.56 131 VAL A N 1
ATOM 1037 C CA . VAL A 1 131 ? 10.234 -4.771 0.546 1.00 96.56 131 VAL A CA 1
ATOM 1038 C C . VAL A 1 131 ? 11.036 -6.007 0.968 1.00 96.56 131 VAL A C 1
ATOM 1040 O O . VAL A 1 131 ? 12.256 -5.933 0.849 1.00 96.56 131 VAL A O 1
ATOM 1043 N N . PRO A 1 132 ? 10.449 -7.163 1.340 1.00 96.62 132 PRO A N 1
ATOM 1044 C CA . PRO A 1 132 ? 11.246 -8.347 1.679 1.00 96.62 132 PRO A CA 1
ATOM 1045 C C . PRO A 1 132 ? 12.196 -8.819 0.565 1.00 96.62 132 PRO A C 1
ATOM 1047 O O . PRO A 1 132 ? 13.220 -9.430 0.848 1.00 96.62 132 PRO A O 1
ATOM 1050 N N . VAL A 1 133 ? 11.875 -8.527 -0.700 1.00 95.56 133 VAL A N 1
ATOM 1051 C CA . VAL A 1 133 ? 12.720 -8.856 -1.860 1.00 95.56 133 VAL A CA 1
ATOM 1052 C C . VAL A 1 133 ? 13.593 -7.667 -2.271 1.00 95.56 133 VAL A C 1
ATOM 1054 O O . VAL A 1 133 ? 14.740 -7.853 -2.663 1.00 95.56 133 VAL A O 1
ATOM 1057 N N . ALA A 1 134 ? 13.054 -6.448 -2.208 1.00 94.19 134 ALA A N 1
ATOM 1058 C CA . ALA A 1 134 ? 13.689 -5.248 -2.756 1.00 94.19 134 ALA A CA 1
ATOM 1059 C C . ALA A 1 134 ? 14.606 -4.506 -1.765 1.00 94.19 134 ALA A C 1
ATOM 1061 O O . ALA A 1 134 ? 15.608 -3.926 -2.172 1.00 94.19 134 ALA A O 1
ATOM 1062 N N . LEU A 1 135 ? 14.258 -4.505 -0.479 1.00 95.62 135 LEU A N 1
ATOM 1063 C CA . LEU A 1 135 ? 14.984 -3.841 0.605 1.00 95.62 135 LEU A CA 1
ATOM 1064 C C . LEU A 1 135 ? 14.844 -4.672 1.896 1.00 95.62 135 LEU A C 1
ATOM 1066 O O . LEU A 1 135 ? 14.210 -4.230 2.854 1.00 95.62 135 LEU A O 1
ATOM 1070 N N . PRO A 1 136 ? 15.401 -5.895 1.947 1.00 96.56 136 PRO A N 1
ATOM 1071 C CA . PRO A 1 136 ? 15.180 -6.817 3.064 1.00 96.56 136 PRO A CA 1
ATOM 1072 C C . PRO A 1 136 ? 15.612 -6.250 4.423 1.00 96.56 136 PRO A C 1
ATOM 1074 O O . PRO A 1 136 ? 15.002 -6.571 5.435 1.00 96.56 136 PRO A O 1
ATOM 1077 N N . SER A 1 137 ? 16.604 -5.352 4.456 1.00 96.19 137 SER A N 1
ATOM 1078 C CA . SER A 1 137 ? 17.077 -4.691 5.682 1.00 96.19 137 SER A CA 1
ATOM 1079 C C . SER A 1 137 ? 16.052 -3.764 6.343 1.00 96.19 137 SER A C 1
ATOM 1081 O O . SER A 1 137 ? 16.278 -3.318 7.462 1.00 96.19 137 SER A O 1
ATOM 1083 N N . ARG A 1 138 ? 14.946 -3.435 5.663 1.00 96.12 138 ARG A N 1
ATOM 1084 C CA . ARG A 1 138 ? 13.822 -2.681 6.237 1.00 96.12 138 ARG A CA 1
ATOM 1085 C C . ARG A 1 138 ? 12.955 -3.541 7.163 1.00 96.12 138 ARG A C 1
ATOM 1087 O O . ARG A 1 138 ? 12.178 -2.979 7.932 1.00 96.12 138 ARG A O 1
ATOM 1094 N N . ILE A 1 139 ? 13.072 -4.868 7.076 1.00 96.62 139 ILE A N 1
ATOM 1095 C CA . ILE A 1 139 ? 12.407 -5.806 7.981 1.00 96.62 139 ILE A CA 1
ATOM 1096 C C . ILE A 1 139 ? 13.277 -5.960 9.227 1.00 96.62 139 ILE A C 1
ATOM 1098 O O . ILE A 1 139 ? 14.350 -6.562 9.182 1.00 96.62 139 ILE A O 1
ATOM 1102 N N . THR A 1 140 ? 12.810 -5.367 10.317 1.00 95.50 140 THR A N 1
ATOM 1103 C CA . THR A 1 140 ? 13.505 -5.265 11.601 1.00 95.50 140 THR A CA 1
ATOM 1104 C C . THR A 1 140 ? 12.812 -6.111 12.670 1.00 95.50 140 THR A C 1
ATOM 1106 O O . THR A 1 140 ? 11.826 -6.792 12.392 1.00 95.50 140 THR A O 1
ATOM 1109 N N . SER A 1 141 ? 13.378 -6.136 13.876 1.00 94.44 141 SER A N 1
ATOM 1110 C CA . SER A 1 141 ? 12.792 -6.824 15.037 1.00 94.44 141 SER A CA 1
ATOM 1111 C C . SER A 1 141 ? 11.665 -6.039 15.707 1.00 94.44 141 SER A C 1
ATOM 1113 O O . SER A 1 141 ? 10.791 -6.634 16.333 1.00 94.44 141 SER A O 1
ATOM 1115 N N . GLU A 1 142 ? 11.749 -4.718 15.615 1.00 85.81 142 GLU A N 1
ATOM 1116 C CA . GLU A 1 142 ? 10.742 -3.723 15.969 1.00 85.81 142 GLU A CA 1
ATOM 1117 C C . GLU A 1 142 ? 9.544 -3.802 15.022 1.00 85.81 142 GLU A C 1
ATOM 1119 O O . GLU A 1 142 ? 8.403 -3.727 15.534 1.00 85.81 142 GLU A O 1
#

Sequence (142 aa):
QDPIRAQVIPSPEELVEAEGELDDPIADHAYSPVPRLTHRHADRVLLFPTYQCAVYCRFCFRKESLTSIGRGYTSEALEPALAYIAEHEEIREVILTGGDPLSLPDKALSEIRARVEAIPHVRLLRIHTRVPVALPSRITSE

Foldseek 3Di:
DDPVCLFAPDDPCLVDDDPPDDQQNPPQVVQPPDPQWGDDDQAEIEGEQAQDALTDTNPPSCNNVSVVVPDHGDPVRCVVVLVVCLVRLSHAEYEYDHHFPLVDDPVVVVVVVVSQVVRPSHNYYHGDHPCCVRPVVSDDPD